Protein AF-A0A6M3LHD5-F1 (afdb_monomer)

pLDDT: mean 94.11, std 5.64, range [74.0, 98.62]

Secondary structure (DSSP, 8-state):
-EEEEEEEEESB-TTSPBPPHHHHHHHHHHHHHHHHHHHS--EEEEEEEEEE-TTS-EEEEEEEEEEEEEEHHHHHHHHHHHHHHHHHHHHHTT-S-EEEEETTEEEEE---

Organism: NCBI:txid1070528

Solvent-accessible surface area (backbone atoms only — not comparable to full-atom values): 6046 Å² total; per-residue (Å²): 105,78,37,41,42,36,38,51,41,62,42,40,32,54,85,70,45,77,48,57,66,71,59,36,48,51,54,51,48,52,50,46,50,50,43,23,72,73,45,78,36,61,52,76,45,84,47,78,45,75,48,69,50,98,87,68,46,82,46,77,44,57,26,38,41,37,32,32,60,35,50,38,70,59,48,64,73,42,42,66,59,54,51,54,50,39,20,50,51,12,52,74,38,54,34,77,51,31,50,35,30,53,72,85,42,82,42,81,31,34,70,121

Structure (mmCIF, N/CA/C/O backbone):
data_AF-A0A6M3LHD5-F1
#
_entry.id   AF-A0A6M3LHD5-F1
#
loop_
_atom_site.group_PDB
_atom_site.id
_atom_site.type_symbol
_atom_site.label_atom_id
_atom_site.label_alt_id
_atom_site.label_comp_id
_atom_site.label_asym_id
_atom_site.label_entity_id
_atom_site.label_seq_id
_atom_site.pdbx_PDB_ins_code
_atom_site.Cartn_x
_atom_site.Cartn_y
_atom_site.Cartn_z
_atom_site.occupancy
_atom_site.B_iso_or_equiv
_atom_site.auth_seq_id
_atom_site.auth_comp_id
_atom_site.auth_asym_id
_atom_site.auth_atom_id
_atom_site.pdbx_PDB_model_num
ATOM 1 N N . MET A 1 1 ? -13.150 -4.869 19.171 1.00 74.00 1 MET A N 1
ATOM 2 C CA . MET A 1 1 ? -12.045 -5.814 18.855 1.00 74.00 1 MET A CA 1
ATOM 3 C C . MET A 1 1 ? -11.093 -5.046 17.963 1.00 74.00 1 MET A C 1
ATOM 5 O O . MET A 1 1 ? -11.587 -4.288 17.139 1.00 74.00 1 MET A O 1
ATOM 9 N N . SER A 1 2 ? -9.780 -5.201 18.123 1.00 92.44 2 SER A N 1
ATOM 10 C CA . SER A 1 2 ? -8.829 -4.531 17.236 1.00 92.44 2 SER A CA 1
ATOM 11 C C . SER A 1 2 ? -8.736 -5.253 15.892 1.00 92.44 2 SER A C 1
ATOM 13 O O . SER A 1 2 ? -8.802 -6.481 15.841 1.00 92.44 2 SER A O 1
ATOM 15 N N . SER A 1 3 ? -8.567 -4.479 14.825 1.00 97.38 3 SER A N 1
ATOM 16 C CA . SER A 1 3 ? -8.294 -4.960 13.473 1.00 97.38 3 SER A CA 1
ATOM 17 C C . SER A 1 3 ? -6.926 -4.474 13.004 1.00 97.38 3 SER A C 1
ATOM 19 O O . SER A 1 3 ? -6.415 -3.448 13.470 1.00 97.38 3 SER A O 1
ATOM 21 N N . LYS A 1 4 ? -6.326 -5.222 12.079 1.00 98.12 4 LYS A N 1
ATOM 22 C CA . LYS A 1 4 ? -5.054 -4.896 11.435 1.00 98.12 4 LYS A CA 1
ATOM 23 C C . LYS A 1 4 ? -5.261 -4.737 9.936 1.00 98.12 4 LYS A C 1
ATOM 25 O O . LYS A 1 4 ? -5.820 -5.620 9.286 1.00 98.12 4 LYS A O 1
ATOM 30 N N . ILE A 1 5 ? -4.759 -3.629 9.401 1.00 98.31 5 ILE A N 1
ATOM 31 C CA . ILE A 1 5 ? -4.727 -3.355 7.965 1.00 98.31 5 ILE A CA 1
ATOM 32 C C . ILE A 1 5 ? -3.271 -3.234 7.543 1.00 98.31 5 ILE A C 1
ATOM 34 O O . ILE A 1 5 ? -2.506 -2.507 8.176 1.00 98.31 5 ILE A O 1
ATOM 38 N N . GLU A 1 6 ? -2.900 -3.930 6.476 1.00 98.44 6 GLU A N 1
ATOM 39 C CA . GLU A 1 6 ? -1.560 -3.916 5.897 1.00 98.44 6 GLU A CA 1
ATOM 40 C C . GLU A 1 6 ? -1.651 -3.593 4.406 1.00 98.44 6 GLU A C 1
ATOM 42 O O . GLU A 1 6 ? -2.512 -4.118 3.701 1.00 98.44 6 GLU A O 1
ATOM 47 N N . MET A 1 7 ? -0.750 -2.748 3.916 1.00 98.44 7 MET A N 1
ATOM 48 C CA . MET A 1 7 ? -0.587 -2.441 2.501 1.00 98.44 7 MET A CA 1
ATOM 49 C C . MET A 1 7 ? 0.845 -2.734 2.077 1.00 98.44 7 MET A C 1
ATOM 51 O O . MET A 1 7 ? 1.799 -2.271 2.706 1.00 98.44 7 MET A O 1
ATOM 55 N N . TYR A 1 8 ? 0.984 -3.479 0.988 1.00 97.44 8 TYR A N 1
ATOM 56 C CA . TYR A 1 8 ? 2.268 -3.814 0.392 1.00 97.44 8 TYR A CA 1
ATOM 57 C C . TYR A 1 8 ? 2.568 -2.800 -0.710 1.00 97.44 8 TYR A C 1
ATOM 59 O O . TYR A 1 8 ? 1.824 -2.698 -1.684 1.00 97.44 8 TYR A O 1
ATOM 67 N N . VAL A 1 9 ? 3.642 -2.033 -0.534 1.00 97.38 9 VAL A N 1
ATOM 68 C CA . VAL A 1 9 ? 4.065 -0.955 -1.435 1.00 97.38 9 VAL A CA 1
ATOM 69 C C . VAL A 1 9 ? 5.325 -1.395 -2.188 1.00 97.38 9 VAL A C 1
ATOM 71 O O . VAL A 1 9 ? 6.410 -1.401 -1.592 1.00 97.38 9 VAL A O 1
ATOM 74 N N . PRO A 1 10 ? 5.206 -1.779 -3.473 1.00 94.25 10 PRO A N 1
ATOM 75 C CA . PRO A 1 10 ? 6.339 -2.227 -4.279 1.00 94.25 10 PRO A CA 1
ATOM 76 C C . PRO A 1 10 ? 7.364 -1.116 -4.510 1.00 94.25 10 PRO A C 1
ATOM 78 O O . PRO A 1 10 ? 7.009 0.061 -4.604 1.00 94.25 10 PRO A O 1
ATOM 81 N N . THR A 1 11 ? 8.635 -1.489 -4.663 1.00 94.56 11 THR A N 1
ATOM 82 C CA . THR A 1 11 ? 9.701 -0.567 -5.101 1.00 94.56 11 THR A CA 1
ATOM 83 C C . THR A 1 11 ? 10.069 -0.733 -6.578 1.00 94.56 11 THR A C 1
ATOM 85 O O . THR A 1 11 ? 11.045 -0.144 -7.045 1.00 94.56 11 THR A O 1
ATOM 88 N N . VAL A 1 12 ? 9.302 -1.533 -7.318 1.00 91.88 12 VAL A N 1
ATOM 89 C CA . VAL A 1 12 ? 9.425 -1.730 -8.767 1.00 91.88 12 VAL A CA 1
ATOM 90 C C . VAL A 1 12 ? 8.108 -1.370 -9.459 1.00 91.88 12 VAL A C 1
ATOM 92 O O . VAL A 1 12 ? 7.063 -1.249 -8.813 1.00 91.88 12 VAL A O 1
ATOM 95 N N . ASP A 1 13 ? 8.147 -1.175 -10.771 1.00 90.88 13 ASP A N 1
ATOM 96 C CA . ASP A 1 13 ? 6.948 -1.043 -11.595 1.00 90.88 13 ASP A CA 1
ATOM 97 C C . ASP A 1 13 ? 6.398 -2.403 -12.063 1.00 90.88 13 ASP A C 1
ATOM 99 O O . ASP A 1 13 ? 6.961 -3.459 -11.772 1.00 90.88 13 ASP A O 1
ATOM 103 N N . GLY A 1 14 ? 5.280 -2.385 -12.794 1.00 86.12 14 GLY A N 1
ATOM 104 C CA . GLY A 1 14 ? 4.648 -3.603 -13.318 1.00 86.12 14 GLY A CA 1
ATOM 105 C C . GLY A 1 14 ? 5.501 -4.423 -14.298 1.00 86.12 14 GLY A C 1
ATOM 106 O O . GLY A 1 14 ? 5.187 -5.586 -14.532 1.00 86.12 14 GLY A O 1
ATOM 107 N N . ASP A 1 15 ? 6.586 -3.861 -14.841 1.00 85.19 15 ASP A N 1
ATOM 108 C CA . ASP A 1 15 ? 7.544 -4.575 -15.695 1.00 85.19 15 ASP A CA 1
ATOM 109 C C . ASP A 1 15 ? 8.718 -5.164 -14.882 1.00 85.19 15 ASP A C 1
ATOM 111 O O . ASP A 1 15 ? 9.641 -5.769 -15.443 1.00 85.19 15 ASP A O 1
ATOM 115 N N . GLY A 1 16 ? 8.700 -4.986 -13.556 1.00 85.62 16 GLY A N 1
ATOM 116 C CA . GLY A 1 16 ? 9.749 -5.409 -12.634 1.00 85.62 16 GLY A CA 1
ATOM 117 C C . GLY A 1 16 ? 10.983 -4.505 -12.651 1.00 85.62 16 GLY A C 1
ATOM 118 O O . GLY A 1 16 ? 12.047 -4.929 -12.199 1.00 85.62 16 GLY A O 1
ATOM 119 N N . GLN A 1 17 ? 10.881 -3.285 -13.189 1.00 89.88 17 GLN A N 1
ATOM 120 C CA . GLN A 1 17 ? 11.978 -2.319 -13.179 1.00 89.88 17 GLN A CA 1
ATOM 121 C C . GLN A 1 17 ? 11.972 -1.520 -11.882 1.00 89.88 17 GLN A C 1
ATOM 123 O O . GLN A 1 17 ? 10.924 -1.063 -11.430 1.00 89.88 17 GLN A O 1
ATOM 128 N N . ALA A 1 18 ? 13.151 -1.315 -11.293 1.00 92.38 18 ALA A N 1
ATOM 129 C CA . ALA A 1 18 ? 13.290 -0.499 -10.094 1.00 92.38 18 ALA A CA 1
ATOM 130 C C . ALA A 1 18 ? 12.754 0.921 -10.328 1.00 92.38 18 ALA A C 1
ATOM 132 O O . ALA A 1 18 ? 13.102 1.581 -11.310 1.00 92.38 18 ALA A O 1
ATOM 133 N N . LEU A 1 19 ? 11.918 1.392 -9.404 1.00 93.25 19 LEU A N 1
ATOM 134 C CA . LEU A 1 19 ? 11.421 2.760 -9.422 1.00 93.25 19 LEU A CA 1
ATOM 135 C C . LEU A 1 19 ? 12.537 3.731 -9.014 1.00 93.25 19 LEU A C 1
ATOM 137 O O . LEU A 1 19 ? 13.375 3.388 -8.173 1.00 93.25 19 LEU A O 1
ATOM 141 N N . PRO A 1 20 ? 12.516 4.977 -9.517 1.00 95.25 20 PRO A N 1
ATOM 142 C CA . PRO A 1 20 ? 13.288 6.050 -8.909 1.00 95.25 20 PRO A CA 1
ATOM 143 C C . PRO A 1 20 ? 12.947 6.183 -7.419 1.00 95.25 20 PRO A C 1
ATOM 145 O O . PRO A 1 20 ? 11.779 6.065 -7.028 1.00 95.25 20 PRO A O 1
ATOM 148 N N . LEU A 1 21 ? 13.958 6.439 -6.582 1.00 92.25 21 LEU A N 1
ATOM 149 C CA . LEU A 1 21 ? 13.793 6.487 -5.125 1.00 92.25 21 LEU A CA 1
ATOM 150 C C . LEU A 1 21 ? 12.747 7.521 -4.703 1.00 92.25 21 LEU A C 1
ATOM 152 O O . LEU A 1 21 ? 11.971 7.262 -3.787 1.00 92.25 21 LEU A O 1
ATOM 156 N N . GLU A 1 22 ? 12.676 8.662 -5.392 1.00 95.56 22 GLU A N 1
ATOM 157 C CA . GLU A 1 22 ? 11.678 9.688 -5.111 1.00 95.56 22 GLU A CA 1
ATOM 158 C C . GLU A 1 22 ? 10.241 9.193 -5.327 1.00 95.56 22 GLU A C 1
ATOM 160 O O . GLU A 1 22 ? 9.355 9.535 -4.546 1.00 95.56 22 GLU A O 1
ATOM 165 N N . ILE A 1 23 ? 10.009 8.341 -6.330 1.00 95.12 23 ILE A N 1
ATOM 166 C CA . ILE A 1 23 ? 8.687 7.774 -6.619 1.00 95.12 23 ILE A CA 1
ATOM 167 C C . ILE A 1 23 ? 8.338 6.695 -5.594 1.00 95.12 23 ILE A C 1
ATOM 169 O O . ILE A 1 23 ? 7.223 6.688 -5.068 1.00 95.12 23 ILE A O 1
ATOM 173 N N . ALA A 1 24 ? 9.289 5.816 -5.270 1.00 93.75 24 ALA A N 1
ATOM 174 C CA . ALA A 1 24 ? 9.092 4.783 -4.256 1.00 93.75 24 ALA A CA 1
ATOM 175 C C . ALA A 1 24 ? 8.779 5.398 -2.878 1.00 93.75 24 ALA A C 1
ATOM 177 O O . ALA A 1 24 ? 7.823 4.991 -2.214 1.00 93.75 24 ALA A O 1
ATOM 178 N N . TYR A 1 25 ? 9.536 6.422 -2.467 1.00 95.38 25 TYR A N 1
ATOM 179 C CA . TYR A 1 25 ? 9.297 7.131 -1.209 1.00 95.38 25 TYR A CA 1
ATOM 180 C C . TYR A 1 25 ? 7.991 7.914 -1.225 1.00 95.38 25 TYR A C 1
ATOM 182 O O . TYR A 1 25 ? 7.259 7.853 -0.243 1.00 95.38 25 TYR A O 1
ATOM 190 N N . HIS A 1 26 ? 7.642 8.562 -2.340 1.00 97.06 26 HIS A N 1
ATOM 191 C CA . HIS A 1 26 ? 6.360 9.250 -2.468 1.00 97.06 26 HIS A CA 1
ATOM 192 C C . HIS A 1 26 ? 5.177 8.316 -2.186 1.00 97.06 26 HIS A C 1
ATOM 194 O O . HIS A 1 26 ? 4.301 8.658 -1.393 1.00 97.06 26 HIS A O 1
ATOM 200 N N . TRP A 1 27 ? 5.156 7.125 -2.790 1.00 97.75 27 TRP A N 1
ATOM 201 C CA . TRP A 1 27 ? 4.068 6.168 -2.581 1.00 97.75 27 TRP A CA 1
ATOM 202 C C . TRP A 1 27 ? 4.054 5.574 -1.174 1.00 97.75 27 TRP A C 1
ATOM 204 O O . TRP A 1 27 ? 2.988 5.507 -0.561 1.00 97.75 27 TRP A O 1
ATOM 214 N N . ARG A 1 28 ? 5.220 5.201 -0.631 1.00 97.69 28 ARG A N 1
ATOM 215 C CA . ARG A 1 28 ? 5.338 4.738 0.761 1.00 97.69 28 ARG A CA 1
ATOM 216 C C . ARG A 1 28 ? 4.799 5.786 1.735 1.00 97.69 28 ARG A C 1
ATOM 218 O O . ARG A 1 28 ? 3.993 5.455 2.601 1.00 97.69 28 ARG A O 1
ATOM 225 N N . ASP A 1 29 ? 5.220 7.038 1.579 1.00 98.12 29 ASP A N 1
ATOM 226 C CA . ASP A 1 29 ? 4.858 8.129 2.485 1.00 98.12 29 ASP A CA 1
ATOM 227 C C . ASP A 1 29 ? 3.388 8.520 2.323 1.00 98.12 29 ASP A C 1
ATOM 229 O O . ASP A 1 29 ? 2.718 8.786 3.317 1.00 98.12 29 ASP A O 1
ATOM 233 N N . ASN A 1 30 ? 2.843 8.460 1.104 1.00 98.25 30 ASN A N 1
ATOM 234 C CA . ASN A 1 30 ? 1.416 8.665 0.866 1.00 98.25 30 ASN A CA 1
ATOM 235 C C . ASN A 1 30 ? 0.554 7.607 1.576 1.00 98.25 30 ASN A C 1
ATOM 237 O O . ASN A 1 30 ? -0.462 7.942 2.194 1.00 98.25 30 ASN A O 1
ATOM 241 N N . VAL A 1 31 ? 0.980 6.340 1.535 1.00 98.50 31 VAL A N 1
ATOM 242 C CA . VAL A 1 31 ? 0.310 5.250 2.253 1.00 98.50 31 VAL A CA 1
ATOM 243 C C . VAL A 1 31 ? 0.431 5.443 3.761 1.00 98.50 31 VAL A C 1
ATOM 245 O O . VAL A 1 31 ? -0.584 5.433 4.456 1.00 98.50 31 VAL A O 1
ATOM 248 N N . ALA A 1 32 ? 1.639 5.687 4.270 1.00 98.62 32 ALA A N 1
ATOM 249 C CA . ALA A 1 32 ? 1.877 5.906 5.695 1.00 98.62 32 ALA A CA 1
ATOM 250 C C . ALA A 1 32 ? 1.073 7.096 6.242 1.00 98.62 32 ALA A C 1
ATOM 252 O O . ALA A 1 32 ? 0.441 6.989 7.297 1.00 98.62 32 ALA A O 1
ATOM 253 N N . GLN A 1 33 ? 1.035 8.207 5.504 1.00 98.56 33 GLN A N 1
ATOM 254 C CA . GLN A 1 33 ? 0.242 9.378 5.858 1.00 98.56 33 GLN A CA 1
ATOM 255 C C . GLN A 1 33 ? -1.250 9.038 5.888 1.00 98.56 33 GLN A C 1
ATOM 257 O O . GLN A 1 33 ? -1.912 9.326 6.881 1.00 98.56 33 GLN A O 1
ATOM 262 N N . THR A 1 34 ? -1.773 8.369 4.857 1.00 98.38 34 THR A N 1
ATOM 263 C CA . THR A 1 34 ? -3.201 8.028 4.797 1.00 98.38 34 THR A CA 1
ATOM 264 C C . THR A 1 34 ? -3.605 7.086 5.929 1.00 98.38 34 THR A C 1
ATOM 266 O O . THR A 1 34 ? -4.615 7.322 6.588 1.00 98.38 34 THR A O 1
ATOM 269 N N . LEU A 1 35 ? -2.824 6.037 6.203 1.00 98.44 35 LEU A N 1
ATOM 270 C CA . LEU A 1 35 ? -3.119 5.130 7.314 1.00 98.44 35 LEU A CA 1
ATOM 271 C C . LEU A 1 35 ? -3.016 5.847 8.670 1.00 98.44 35 LEU A C 1
ATOM 273 O O . LEU A 1 35 ? -3.841 5.616 9.549 1.00 98.44 35 LEU A O 1
ATOM 277 N N . THR A 1 36 ? -2.060 6.766 8.829 1.00 98.44 36 THR A N 1
ATOM 278 C CA . THR A 1 36 ? -1.941 7.584 10.046 1.00 98.44 36 THR A CA 1
ATOM 279 C C . THR A 1 36 ? -3.136 8.522 10.226 1.00 98.44 36 THR A C 1
ATOM 281 O O . THR A 1 36 ? -3.659 8.623 11.332 1.00 98.44 36 THR A O 1
ATOM 284 N N . GLU A 1 37 ? -3.624 9.152 9.156 1.00 98.25 37 GLU A N 1
ATOM 285 C CA . GLU A 1 37 ? -4.836 9.983 9.181 1.00 98.25 37 GLU A CA 1
ATOM 286 C C . GLU A 1 37 ? -6.094 9.172 9.526 1.00 98.25 37 GLU A C 1
ATOM 288 O O . GLU A 1 37 ? -6.963 9.659 10.246 1.00 98.25 37 GLU A O 1
ATOM 293 N N . LEU A 1 38 ? -6.205 7.941 9.018 1.00 97.62 38 LEU A N 1
ATOM 294 C CA . LEU A 1 38 ? -7.376 7.088 9.237 1.00 97.62 38 LEU A CA 1
ATOM 295 C C . LEU A 1 38 ? -7.387 6.416 10.612 1.00 97.62 38 LEU A C 1
ATOM 297 O O . LEU A 1 38 ? -8.465 6.199 11.169 1.00 97.62 38 LEU A O 1
ATOM 301 N N . PHE A 1 39 ? -6.211 6.052 11.128 1.00 97.75 39 PHE A N 1
ATOM 302 C CA . PHE A 1 39 ? -6.074 5.112 12.246 1.00 97.75 39 PHE A CA 1
ATOM 303 C C . PHE A 1 39 ? -5.236 5.643 13.415 1.00 97.75 39 PHE A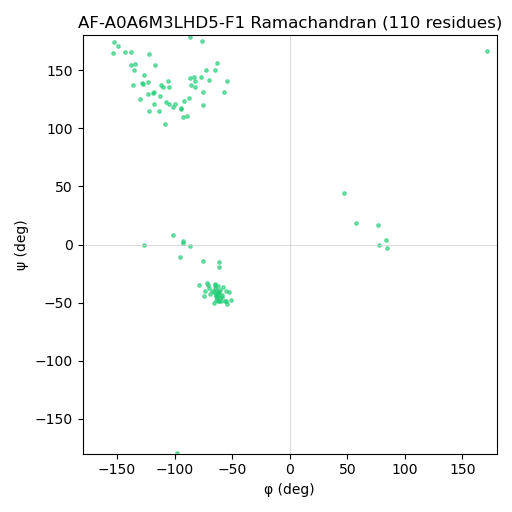 C 1
ATOM 305 O O . PHE A 1 39 ? -5.084 4.953 14.418 1.00 97.75 39 PHE A O 1
ATOM 312 N N . GLY A 1 40 ? -4.706 6.865 13.314 1.00 97.00 40 GLY A N 1
ATOM 313 C CA . GLY A 1 40 ? -3.922 7.522 14.365 1.00 97.00 40 GLY A CA 1
ATOM 314 C C . GLY A 1 40 ? -2.436 7.148 14.387 1.00 97.00 40 GLY A C 1
ATOM 315 O O . GLY A 1 40 ? -1.679 7.703 15.180 1.00 97.00 40 GLY A O 1
ATOM 316 N N . GLY A 1 41 ? -1.996 6.240 13.516 1.00 97.38 41 GLY A N 1
ATOM 317 C CA . GLY A 1 41 ? -0.593 5.863 13.360 1.00 97.38 41 GLY A CA 1
ATOM 318 C C . GLY A 1 41 ? -0.416 4.654 12.451 1.00 97.38 41 GLY A C 1
ATOM 319 O O . GLY A 1 41 ? -1.374 3.943 12.148 1.00 97.38 41 GLY A O 1
ATOM 320 N N . CYS A 1 42 ? 0.818 4.408 12.022 1.00 98.44 42 CYS A N 1
ATOM 321 C CA . CYS A 1 42 ? 1.201 3.227 11.253 1.00 98.44 42 CYS A CA 1
ATOM 322 C C . CYS A 1 42 ? 2.654 2.832 11.548 1.00 98.44 42 CYS A C 1
ATOM 324 O O . CYS A 1 42 ? 3.401 3.555 12.208 1.00 98.44 42 CYS A O 1
ATOM 326 N N . THR A 1 43 ? 3.064 1.667 11.067 1.00 98.56 43 THR A N 1
ATOM 327 C CA . THR A 1 43 ? 4.456 1.216 11.046 1.00 98.56 43 THR A CA 1
ATOM 328 C C . THR A 1 43 ? 4.798 0.761 9.638 1.00 98.56 43 THR A C 1
ATOM 330 O O . THR A 1 43 ? 3.989 0.109 8.985 1.00 98.56 43 THR A O 1
ATOM 333 N N . CYS A 1 44 ? 5.999 1.099 9.178 1.00 98.31 44 CYS A N 1
ATOM 334 C CA . CYS A 1 44 ? 6.536 0.654 7.901 1.00 98.31 44 CYS A CA 1
ATOM 335 C C . CYS A 1 44 ? 7.712 -0.288 8.158 1.00 98.31 44 CYS A C 1
ATOM 337 O O . CYS A 1 44 ? 8.643 0.074 8.878 1.00 98.31 44 CYS A O 1
ATOM 339 N N . VAL A 1 45 ? 7.680 -1.475 7.558 1.00 97.75 45 VAL A N 1
ATOM 340 C CA . VAL A 1 45 ? 8.790 -2.434 7.582 1.00 97.75 45 VAL A CA 1
ATOM 341 C C . VAL A 1 45 ? 9.204 -2.781 6.159 1.00 97.75 45 VAL A C 1
ATOM 343 O O . VAL A 1 45 ? 8.358 -2.943 5.282 1.00 97.75 45 VAL A O 1
ATOM 346 N N . GLN A 1 46 ? 10.507 -2.889 5.923 1.00 96.25 46 GLN A N 1
ATOM 347 C CA . GLN A 1 46 ? 11.028 -3.372 4.649 1.00 96.25 46 GLN A CA 1
ATOM 348 C C . GLN A 1 46 ? 11.002 -4.905 4.638 1.00 96.25 46 GLN A C 1
ATOM 350 O O . GLN A 1 46 ? 11.379 -5.547 5.619 1.00 96.25 46 GLN A O 1
ATOM 355 N N . ALA A 1 47 ? 10.554 -5.481 3.529 1.00 95.25 47 ALA A N 1
ATOM 356 C CA . ALA A 1 47 ? 10.483 -6.914 3.288 1.00 95.25 47 ALA A CA 1
ATOM 357 C C . ALA A 1 47 ? 10.938 -7.232 1.858 1.00 95.25 47 ALA A C 1
ATOM 359 O O . ALA A 1 47 ? 11.013 -6.342 1.012 1.00 95.25 47 ALA A O 1
ATOM 360 N N . SER A 1 48 ? 11.203 -8.509 1.582 1.00 93.31 48 SER A N 1
ATOM 361 C CA . SER A 1 48 ? 11.493 -8.993 0.230 1.00 93.31 48 SER A CA 1
ATOM 362 C C . SER A 1 48 ? 10.312 -9.801 -0.303 1.00 93.31 48 SER A C 1
ATOM 364 O O . SER A 1 48 ? 9.899 -10.789 0.309 1.00 93.31 48 SER A O 1
ATOM 366 N N . GLY A 1 49 ? 9.776 -9.378 -1.443 1.00 88.19 49 GLY A N 1
ATOM 367 C CA . GLY A 1 49 ? 8.768 -10.094 -2.210 1.00 88.19 49 GLY A CA 1
ATOM 368 C C . GLY A 1 49 ? 9.414 -11.088 -3.171 1.00 88.19 49 GLY A C 1
ATOM 369 O O . GLY A 1 49 ? 10.463 -10.813 -3.750 1.00 88.19 49 GLY A O 1
ATOM 370 N N . TYR A 1 50 ? 8.776 -12.246 -3.346 1.00 88.69 50 TYR A N 1
ATOM 371 C CA . TYR A 1 50 ? 9.159 -13.245 -4.342 1.00 88.69 50 TYR A CA 1
ATOM 372 C C . TYR A 1 50 ? 7.926 -13.659 -5.134 1.00 88.69 50 TYR A C 1
ATOM 374 O O . TYR A 1 50 ? 6.944 -14.124 -4.555 1.00 88.69 50 TYR A O 1
ATOM 382 N N . TYR A 1 51 ? 7.985 -13.542 -6.455 1.00 82.44 51 TYR A N 1
ATOM 383 C CA . TYR A 1 51 ? 6.897 -13.966 -7.333 1.00 82.44 51 TYR A CA 1
ATOM 384 C C . TYR A 1 51 ? 7.432 -14.574 -8.626 1.00 82.44 51 TYR A C 1
ATOM 386 O O . TYR A 1 51 ? 8.616 -14.472 -8.948 1.00 82.44 51 TYR A O 1
ATOM 394 N N . ARG A 1 52 ? 6.558 -15.255 -9.370 1.00 83.81 52 ARG A N 1
ATOM 395 C CA . ARG A 1 52 ? 6.887 -15.785 -10.693 1.00 83.81 52 ARG A CA 1
ATOM 396 C C . ARG A 1 52 ? 6.329 -14.845 -11.751 1.00 83.81 52 A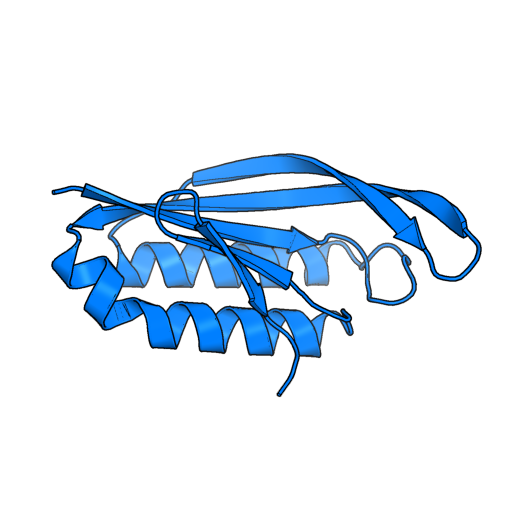RG A C 1
ATOM 398 O O . ARG A 1 52 ? 5.122 -14.633 -11.786 1.00 83.81 52 ARG A O 1
ATOM 405 N N . ASN A 1 53 ? 7.187 -14.303 -12.608 1.00 76.19 53 ASN A N 1
ATOM 406 C CA . ASN A 1 53 ? 6.729 -13.457 -13.709 1.00 76.19 53 ASN A CA 1
ATOM 407 C C . ASN A 1 53 ? 6.127 -14.288 -14.857 1.00 76.19 53 ASN A C 1
ATOM 409 O O . ASN A 1 53 ? 6.200 -15.520 -14.873 1.00 76.19 53 ASN A O 1
ATOM 413 N N . THR A 1 54 ? 5.584 -13.611 -15.868 1.00 76.88 54 THR A N 1
ATOM 414 C CA . THR A 1 54 ? 4.960 -14.238 -17.049 1.00 76.88 54 THR A CA 1
ATOM 415 C C . THR A 1 54 ? 5.914 -15.106 -17.877 1.00 76.88 54 THR A C 1
ATOM 417 O O . THR A 1 54 ? 5.470 -15.985 -18.611 1.00 76.88 54 THR A O 1
ATOM 420 N N . LYS A 1 55 ? 7.233 -14.916 -17.735 1.00 81.44 55 LYS A N 1
ATOM 421 C CA . LYS A 1 55 ? 8.277 -15.740 -18.372 1.00 81.44 55 LYS A CA 1
ATOM 422 C C . LYS A 1 55 ? 8.647 -16.980 -17.550 1.00 81.44 55 LYS A C 1
ATOM 424 O O . LYS A 1 55 ? 9.506 -17.750 -17.966 1.00 81.44 55 LYS A O 1
ATOM 429 N N . GLY A 1 56 ? 8.030 -17.171 -16.385 1.00 85.38 56 GLY A N 1
ATOM 430 C CA . GLY A 1 56 ? 8.286 -18.297 -15.496 1.00 85.38 56 GLY A CA 1
ATOM 431 C C . GLY A 1 56 ? 9.487 -18.117 -14.564 1.00 85.38 56 GLY A C 1
ATOM 432 O O . GLY A 1 56 ? 9.789 -19.042 -13.811 1.00 85.38 56 GLY A O 1
ATOM 433 N N . ASN A 1 57 ? 10.149 -16.957 -14.554 1.00 82.88 57 ASN A N 1
ATOM 434 C CA . ASN A 1 57 ? 11.303 -16.696 -13.690 1.00 82.88 57 ASN A CA 1
ATOM 435 C C . ASN A 1 57 ? 10.856 -16.265 -12.291 1.00 82.88 57 ASN A C 1
ATOM 437 O O . ASN A 1 57 ? 9.866 -15.545 -12.158 1.00 82.88 57 ASN A O 1
ATOM 441 N N . VAL A 1 58 ? 11.604 -16.675 -11.262 1.00 85.00 58 VAL A N 1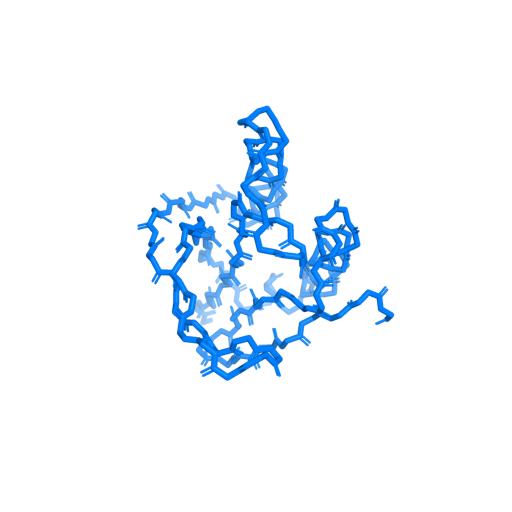
ATOM 442 C CA . VAL A 1 58 ? 11.443 -16.127 -9.908 1.00 85.00 58 VAL A CA 1
ATOM 443 C C . VAL A 1 58 ? 12.070 -14.740 -9.888 1.00 85.00 58 VAL A C 1
ATOM 445 O O . VAL A 1 58 ? 13.259 -14.591 -10.168 1.00 85.00 58 VAL A O 1
ATOM 448 N N . VAL A 1 59 ? 11.256 -13.740 -9.585 1.00 82.38 59 VAL A N 1
ATOM 449 C CA . VAL A 1 59 ? 11.667 -12.353 -9.395 1.00 82.38 59 VAL A CA 1
ATOM 450 C C . VAL A 1 59 ? 11.656 -12.068 -7.902 1.00 82.38 59 VAL A C 1
ATOM 452 O O . VAL A 1 59 ? 10.734 -12.479 -7.197 1.00 82.38 59 VAL A O 1
ATOM 455 N N . MET A 1 60 ? 12.706 -11.395 -7.441 1.00 87.44 60 MET A N 1
ATOM 456 C CA . MET A 1 60 ? 12.823 -10.869 -6.089 1.00 87.44 60 MET A CA 1
ATOM 457 C C . MET A 1 60 ? 12.734 -9.347 -6.161 1.00 87.44 60 MET A C 1
ATOM 459 O O . MET A 1 60 ? 13.379 -8.739 -7.016 1.00 87.44 60 MET A O 1
ATOM 463 N N . GLU A 1 61 ? 11.965 -8.747 -5.264 1.00 86.94 61 GLU A N 1
ATOM 464 C CA . GLU A 1 61 ? 11.803 -7.298 -5.159 1.00 86.94 61 GLU A CA 1
ATOM 465 C C . GLU A 1 61 ? 11.808 -6.849 -3.698 1.00 86.94 61 GLU A C 1
ATOM 467 O O . GLU A 1 61 ? 11.447 -7.617 -2.804 1.00 86.94 61 GLU A O 1
ATOM 472 N N . ASP A 1 62 ? 12.185 -5.597 -3.458 1.00 91.62 62 ASP A N 1
ATOM 473 C CA . ASP A 1 62 ? 11.959 -4.964 -2.165 1.00 91.62 62 ASP A CA 1
ATOM 474 C C . ASP A 1 62 ? 10.519 -4.435 -2.097 1.00 91.62 62 ASP A C 1
ATOM 476 O O . ASP A 1 62 ? 9.961 -3.902 -3.060 1.00 91.62 62 ASP A O 1
ATOM 480 N N . VAL A 1 63 ? 9.896 -4.591 -0.933 1.00 95.19 63 VAL A N 1
ATOM 481 C CA . VAL A 1 63 ? 8.527 -4.146 -0.668 1.00 95.19 63 VAL A CA 1
ATOM 482 C C . VAL A 1 63 ? 8.489 -3.470 0.692 1.00 95.19 63 VAL A C 1
ATOM 484 O O . VAL A 1 63 ? 9.064 -3.957 1.665 1.00 95.19 63 VAL A O 1
ATOM 487 N N . ASN A 1 64 ? 7.781 -2.349 0.784 1.00 97.62 64 ASN A N 1
ATOM 488 C CA . ASN A 1 64 ? 7.477 -1.725 2.065 1.00 97.62 64 ASN A CA 1
ATOM 489 C C . ASN A 1 64 ? 6.104 -2.212 2.529 1.00 97.62 64 ASN A C 1
ATOM 491 O O . ASN A 1 64 ? 5.101 -1.951 1.868 1.00 97.62 64 ASN A O 1
ATOM 495 N N . VAL A 1 65 ? 6.047 -2.908 3.662 1.00 98.19 65 VAL A N 1
ATOM 496 C CA . VAL A 1 65 ? 4.784 -3.295 4.297 1.00 98.19 65 VAL A CA 1
ATOM 497 C C . VAL A 1 65 ? 4.422 -2.218 5.305 1.00 98.19 65 VAL A C 1
ATOM 499 O O . VAL A 1 65 ? 5.087 -2.062 6.332 1.00 98.19 65 VAL A O 1
ATOM 502 N N . VAL A 1 66 ? 3.375 -1.457 5.000 1.00 98.62 66 VAL A N 1
ATOM 503 C CA . VAL A 1 66 ? 2.865 -0.395 5.867 1.00 98.62 66 VAL A CA 1
ATOM 504 C C . VAL A 1 66 ? 1.593 -0.893 6.531 1.00 98.62 66 VAL A C 1
ATOM 506 O O . VAL A 1 66 ? 0.644 -1.259 5.843 1.00 98.62 66 VAL A O 1
ATOM 509 N N . TYR A 1 67 ? 1.563 -0.928 7.860 1.00 98.56 67 TYR A N 1
ATOM 510 C CA . TYR A 1 67 ? 0.416 -1.445 8.596 1.00 98.56 67 TYR A CA 1
ATOM 511 C C . TYR A 1 67 ? -0.011 -0.554 9.755 1.00 98.56 67 TYR A C 1
ATOM 513 O O . TYR A 1 67 ? 0.794 0.163 10.350 1.00 98.56 67 TYR A O 1
ATOM 521 N N . SER A 1 68 ? -1.285 -0.671 10.115 1.00 98.56 68 SER A N 1
ATOM 522 C CA . SER A 1 68 ? -1.899 0.003 11.256 1.00 98.56 68 SER A CA 1
ATOM 523 C C . SER A 1 68 ? -2.781 -0.960 12.034 1.00 98.56 68 SER A C 1
ATOM 525 O O . SER A 1 68 ? -3.373 -1.879 11.467 1.00 98.56 68 SER A O 1
ATOM 527 N N . TYR A 1 69 ? -2.885 -0.709 13.336 1.00 98.00 69 TYR A N 1
ATOM 528 C CA . TYR A 1 69 ? -3.909 -1.298 14.189 1.00 98.00 69 TYR A CA 1
ATOM 529 C C . TYR A 1 69 ? -4.951 -0.234 14.509 1.00 98.00 69 TYR A C 1
ATOM 531 O O . TYR A 1 69 ? -4.604 0.923 14.738 1.00 98.00 69 TYR A O 1
ATOM 539 N N . THR A 1 70 ? -6.220 -0.618 14.527 1.00 97.50 70 THR A N 1
ATOM 540 C CA . THR A 1 70 ? -7.326 0.282 14.868 1.00 97.50 70 THR A CA 1
ATOM 541 C C . THR A 1 70 ? -8.498 -0.507 15.449 1.00 97.50 70 THR A C 1
ATOM 543 O O . THR A 1 70 ? -8.462 -1.738 15.485 1.00 97.50 70 THR A O 1
ATOM 546 N N . GLU A 1 71 ? -9.536 0.183 15.911 1.00 97.12 71 GLU A N 1
ATOM 547 C CA . GLU A 1 71 ? -10.792 -0.467 16.289 1.00 97.12 71 GLU A CA 1
ATOM 548 C C . GLU A 1 71 ? -11.519 -0.980 15.043 1.00 97.12 71 GLU A C 1
ATOM 550 O O . GLU A 1 71 ? -11.537 -0.319 14.000 1.00 97.12 71 GLU A O 1
ATOM 555 N N . LYS A 1 72 ? -12.143 -2.154 15.152 1.00 96.31 72 LYS A N 1
ATOM 556 C CA . LYS A 1 72 ? -12.815 -2.819 14.031 1.00 96.31 72 LYS A CA 1
ATOM 557 C C . LYS A 1 72 ? -13.819 -1.917 13.309 1.00 96.31 72 LYS A C 1
ATOM 559 O O . LYS A 1 72 ? -13.873 -1.912 12.083 1.00 96.31 72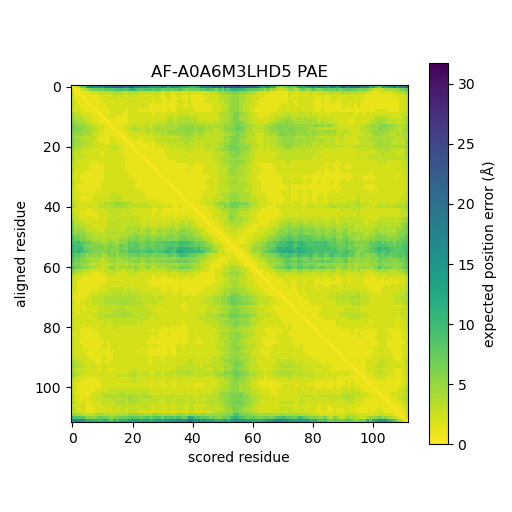 LYS A O 1
ATOM 564 N N . GLU A 1 73 ? -14.584 -1.125 14.047 1.00 96.62 73 GLU A N 1
ATOM 565 C CA . GLU A 1 73 ? -15.579 -0.217 13.484 1.00 96.62 73 GLU A CA 1
ATOM 566 C C . GLU A 1 73 ? -14.921 0.839 12.581 1.00 96.62 73 GLU A C 1
ATOM 568 O O . GLU A 1 73 ? -15.410 1.119 11.487 1.00 96.62 73 GLU A O 1
ATOM 573 N N . GLN A 1 74 ? -13.773 1.382 12.996 1.00 97.25 74 GLN A N 1
ATOM 574 C CA . GLN A 1 74 ? -13.012 2.358 12.214 1.00 97.25 74 GLN A CA 1
ATOM 575 C C . GLN A 1 74 ? -12.362 1.718 10.981 1.00 97.25 74 GLN 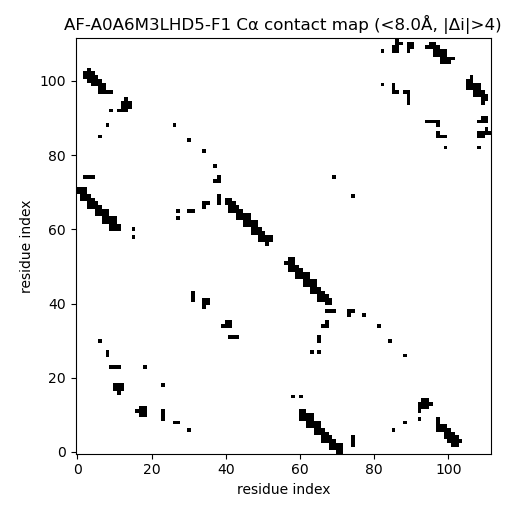A C 1
ATOM 577 O O . GLN A 1 74 ? -12.327 2.338 9.912 1.00 97.25 74 GLN A O 1
ATOM 582 N N . ALA A 1 75 ? -11.876 0.481 11.114 1.00 96.25 75 ALA A N 1
ATOM 583 C CA . ALA A 1 75 ? -11.356 -0.306 10.001 1.00 96.25 75 ALA A CA 1
ATOM 584 C C . ALA A 1 75 ? -12.442 -0.559 8.945 1.00 96.25 75 ALA A C 1
ATOM 586 O O . ALA A 1 75 ? -12.223 -0.276 7.769 1.00 96.25 75 ALA A O 1
ATOM 587 N N . ASP A 1 76 ? -13.628 -1.011 9.364 1.00 95.56 76 ASP A N 1
ATOM 588 C CA . ASP A 1 76 ? -14.761 -1.293 8.476 1.00 95.56 76 ASP A CA 1
ATOM 589 C C . ASP A 1 76 ? -15.261 -0.014 7.774 1.00 95.56 76 ASP A C 1
ATOM 591 O O . ASP A 1 76 ? -15.498 -0.022 6.564 1.00 95.56 76 ASP A O 1
ATOM 595 N N . LEU A 1 77 ? -15.343 1.116 8.489 1.00 96.69 77 LEU A N 1
ATOM 596 C CA . LEU A 1 77 ? -15.712 2.417 7.909 1.00 96.69 77 LEU A CA 1
ATOM 597 C C . LEU A 1 77 ? -14.686 2.932 6.887 1.00 96.69 77 LEU A C 1
ATOM 599 O O . LEU A 1 77 ? -15.053 3.583 5.905 1.00 96.69 77 LEU A O 1
ATOM 603 N N . SER A 1 78 ? -13.402 2.657 7.117 1.00 97.25 78 SER A N 1
ATOM 604 C CA . SER A 1 78 ? -12.301 3.178 6.299 1.00 97.25 78 SER A CA 1
ATOM 605 C C . SER A 1 78 ? -11.849 2.223 5.193 1.00 97.25 78 SER A C 1
ATOM 607 O O . SER A 1 78 ? -11.099 2.648 4.312 1.00 97.25 78 SER A O 1
ATOM 609 N N . HIS A 1 79 ? -12.305 0.963 5.196 1.00 95.88 79 HIS A N 1
ATOM 610 C CA . HIS A 1 79 ? -11.868 -0.091 4.268 1.00 95.88 79 HIS A CA 1
ATOM 611 C C . HIS A 1 79 ? -11.951 0.355 2.810 1.00 95.88 79 HIS A C 1
ATOM 613 O O . HIS A 1 79 ? -10.958 0.305 2.089 1.00 95.88 79 HIS A O 1
ATOM 619 N N . ARG A 1 80 ? -13.082 0.942 2.401 1.00 96.38 80 ARG A N 1
ATOM 620 C CA . ARG A 1 80 ? -13.249 1.464 1.037 1.00 96.38 80 ARG A CA 1
ATOM 621 C C . ARG A 1 80 ? -12.163 2.476 0.659 1.00 96.38 80 ARG A C 1
ATOM 623 O O . ARG A 1 80 ? -11.674 2.453 -0.463 1.00 96.3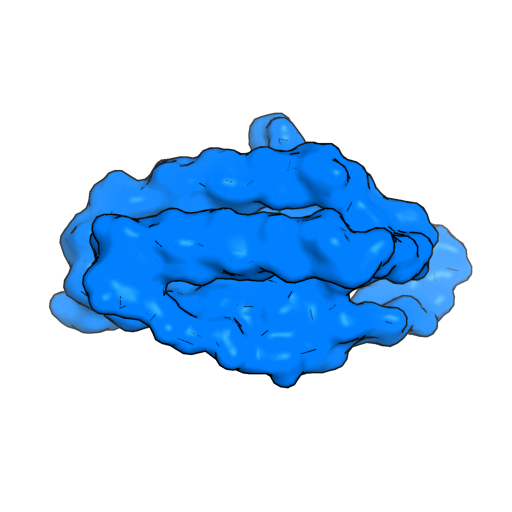8 80 ARG A O 1
ATOM 630 N N . ARG A 1 81 ? -11.766 3.361 1.579 1.00 97.62 81 ARG A N 1
ATOM 631 C CA . ARG A 1 81 ? -10.734 4.378 1.321 1.00 97.62 81 ARG A CA 1
ATOM 632 C C . ARG A 1 81 ? -9.336 3.764 1.220 1.00 97.62 81 ARG A C 1
ATOM 634 O O . ARG A 1 81 ? -8.541 4.241 0.414 1.00 97.62 81 ARG A O 1
ATOM 641 N N . VAL A 1 82 ? -9.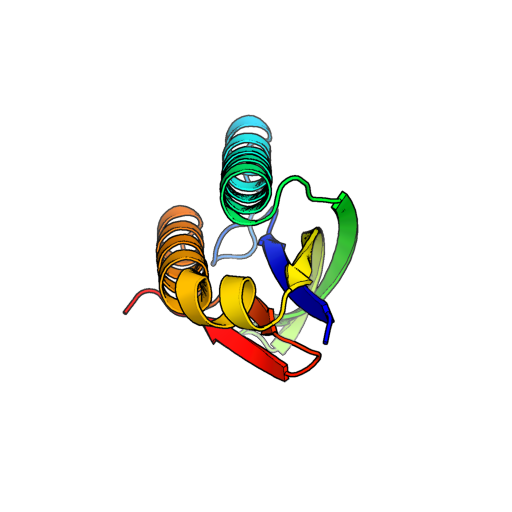060 2.700 1.975 1.00 97.88 82 VAL A N 1
ATOM 642 C CA . VAL A 1 82 ? -7.829 1.901 1.839 1.00 97.88 82 VAL A CA 1
ATOM 643 C C . VAL A 1 82 ? -7.782 1.217 0.471 1.00 97.88 82 VAL A C 1
ATOM 645 O O . VAL A 1 82 ? -6.762 1.293 -0.210 1.00 97.88 82 VAL A O 1
ATOM 648 N N . ILE A 1 83 ? -8.892 0.625 0.022 1.00 98.00 83 ILE A N 1
ATOM 649 C CA . ILE A 1 83 ? -8.976 0.005 -1.306 1.00 98.00 83 ILE A CA 1
ATOM 650 C C . ILE A 1 83 ? -8.782 1.042 -2.419 1.00 98.00 83 ILE A C 1
ATOM 652 O O . ILE A 1 83 ? -7.981 0.812 -3.318 1.00 98.00 83 ILE A O 1
ATOM 656 N N . GLU A 1 84 ? -9.419 2.214 -2.352 1.00 97.88 84 GLU A N 1
ATOM 657 C CA . GLU A 1 84 ? -9.207 3.286 -3.342 1.00 97.88 84 GLU A CA 1
ATOM 658 C C . GLU A 1 84 ? -7.750 3.774 -3.387 1.00 97.88 84 GLU A C 1
ATOM 660 O O . GLU A 1 84 ? -7.195 4.024 -4.460 1.00 97.88 84 GLU A O 1
ATOM 665 N N . LEU A 1 85 ? -7.092 3.877 -2.230 1.00 98.06 85 LEU A N 1
ATOM 666 C CA . LEU A 1 85 ? -5.663 4.174 -2.169 1.00 98.06 85 LEU A CA 1
ATOM 667 C C . LEU A 1 85 ? -4.833 3.069 -2.839 1.00 98.06 85 LEU A C 1
ATOM 669 O O . LEU A 1 85 ? -3.936 3.378 -3.623 1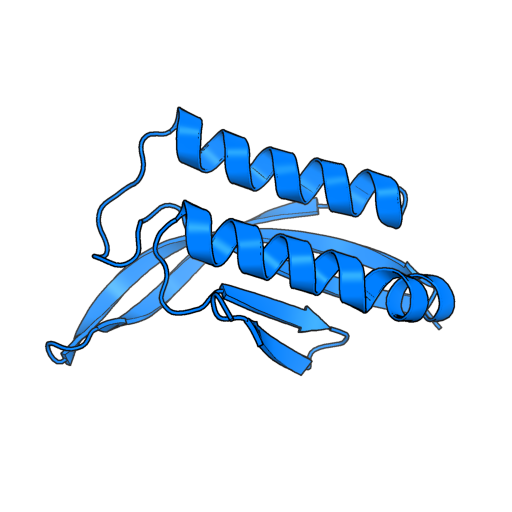.00 98.06 85 LEU A O 1
ATOM 673 N N . ALA A 1 86 ? -5.154 1.799 -2.586 1.00 98.12 86 ALA A N 1
ATOM 674 C CA . ALA A 1 86 ? -4.494 0.665 -3.224 1.00 98.12 86 ALA A CA 1
ATOM 675 C C . ALA A 1 86 ? -4.691 0.675 -4.750 1.00 98.12 86 ALA A C 1
ATOM 677 O O . ALA A 1 86 ? -3.723 0.495 -5.483 1.00 98.12 86 ALA A O 1
ATOM 678 N N . LYS A 1 87 ? -5.888 0.998 -5.257 1.00 98.19 87 LYS A N 1
ATOM 679 C CA . LYS A 1 87 ? -6.134 1.166 -6.703 1.00 98.19 87 LYS A CA 1
ATOM 680 C C . LYS A 1 87 ? -5.251 2.253 -7.312 1.00 98.19 87 LYS A C 1
ATOM 682 O O . LYS A 1 87 ? -4.640 2.050 -8.361 1.00 98.19 87 LYS A O 1
ATOM 687 N N . ARG A 1 88 ? -5.135 3.403 -6.638 1.00 97.88 88 ARG A N 1
ATOM 688 C CA . ARG A 1 88 ? -4.275 4.513 -7.081 1.00 97.88 88 ARG A CA 1
ATOM 689 C C . ARG A 1 88 ? -2.800 4.128 -7.085 1.00 97.88 88 ARG A C 1
ATOM 691 O O . ARG A 1 88 ? -2.116 4.443 -8.053 1.00 97.88 88 ARG A O 1
ATOM 698 N N . LEU A 1 89 ? -2.336 3.433 -6.046 1.00 97.50 89 LEU A N 1
ATOM 699 C CA . LEU A 1 89 ? -0.982 2.883 -5.968 1.00 97.50 89 LEU A CA 1
ATOM 700 C C . LEU A 1 89 ? -0.724 1.903 -7.121 1.00 97.50 89 LEU A C 1
ATOM 702 O O . LEU A 1 89 ? 0.266 2.039 -7.838 1.00 97.50 89 LEU A O 1
ATOM 706 N N . CYS A 1 90 ? -1.656 0.974 -7.349 1.00 96.31 90 CYS A N 1
ATOM 707 C CA . CYS A 1 90 ? -1.619 0.006 -8.444 1.00 96.31 90 CYS A CA 1
ATOM 708 C C . CYS A 1 90 ? -1.455 0.697 -9.803 1.00 96.31 90 CYS A C 1
ATOM 710 O O . CYS A 1 90 ? -0.563 0.376 -10.592 1.00 96.31 90 CYS A O 1
ATOM 712 N N . ALA A 1 91 ? -2.303 1.695 -10.064 1.00 96.50 91 ALA A N 1
ATOM 713 C CA . ALA A 1 91 ? -2.281 2.470 -11.295 1.00 96.50 91 ALA A CA 1
ATOM 714 C C . ALA A 1 91 ? -0.982 3.273 -11.441 1.00 96.50 91 ALA A C 1
ATOM 716 O O . ALA A 1 91 ? -0.339 3.212 -12.489 1.00 96.50 91 ALA A O 1
ATOM 717 N N . GLY A 1 92 ? -0.573 3.974 -10.383 1.00 95.50 92 GLY A N 1
ATOM 718 C CA . GLY A 1 92 ? 0.604 4.837 -10.370 1.00 95.50 92 GLY A CA 1
ATOM 719 C C . GLY A 1 92 ? 1.923 4.097 -10.566 1.00 95.50 92 GLY A C 1
ATOM 720 O O . GLY A 1 92 ? 2.819 4.623 -11.220 1.00 95.50 92 GLY A O 1
ATOM 721 N N . LEU A 1 93 ? 2.027 2.867 -10.059 1.00 93.75 93 LEU A N 1
ATOM 722 C CA . LEU A 1 93 ? 3.199 2.005 -10.239 1.00 93.75 93 LEU A CA 1
ATOM 723 C C . LEU A 1 93 ? 3.087 1.069 -11.447 1.00 93.75 93 LEU A C 1
ATOM 725 O O . LEU A 1 93 ? 3.970 0.250 -11.690 1.00 93.75 93 LEU A O 1
ATOM 729 N N . ARG A 1 94 ? 2.001 1.175 -12.219 1.00 93.38 94 ARG A N 1
ATOM 730 C CA . ARG A 1 94 ? 1.689 0.301 -13.360 1.00 93.38 94 ARG A CA 1
ATOM 731 C C . ARG A 1 94 ? 1.604 -1.189 -13.006 1.00 93.38 94 ARG A C 1
ATOM 733 O O . ARG A 1 94 ? 1.585 -2.005 -13.920 1.00 93.38 94 ARG A O 1
ATOM 740 N N . GLN A 1 95 ? 1.440 -1.533 -11.734 1.00 90.81 95 GLN A N 1
ATOM 741 C CA . GLN A 1 95 ? 1.329 -2.909 -11.246 1.00 90.81 95 GLN A CA 1
ATOM 742 C C . GLN A 1 95 ? 0.092 -3.627 -11.802 1.00 90.81 95 GLN A C 1
ATOM 744 O O . GLN A 1 95 ? -0.884 -2.985 -12.190 1.00 90.81 95 GLN A O 1
ATOM 749 N N . GLU A 1 96 ? 0.110 -4.956 -11.860 1.00 89.69 96 GLU A N 1
ATOM 750 C CA . GLU A 1 96 ? -1.100 -5.732 -12.183 1.00 89.69 96 GLU A CA 1
ATOM 751 C C . GLU A 1 96 ? -2.074 -5.736 -10.998 1.00 89.69 96 GLU A C 1
ATOM 753 O O . GLU A 1 96 ? -3.285 -5.575 -11.166 1.00 89.69 96 GLU A O 1
ATOM 758 N N . CYS A 1 97 ? -1.527 -5.866 -9.788 1.00 92.31 97 CYS A N 1
ATOM 759 C CA . CYS A 1 97 ? -2.249 -5.746 -8.532 1.00 92.31 97 CYS A CA 1
ATOM 760 C C . CYS A 1 97 ? -1.317 -5.296 -7.396 1.00 92.31 97 CYS A C 1
ATOM 762 O O . CYS A 1 97 ? -0.096 -5.372 -7.507 1.00 92.31 97 CYS A O 1
ATOM 764 N N . VAL A 1 98 ? -1.903 -4.856 -6.287 1.00 95.00 98 VAL A N 1
ATOM 765 C CA . VAL A 1 98 ? -1.225 -4.647 -5.000 1.00 95.00 98 VAL A CA 1
ATOM 766 C C . VAL A 1 98 ? -1.972 -5.392 -3.908 1.00 95.00 98 VAL A C 1
ATOM 768 O O . VAL A 1 98 ? -3.197 -5.510 -3.946 1.00 95.00 98 VAL A O 1
ATOM 771 N N . LEU A 1 99 ? -1.223 -5.907 -2.937 1.00 96.50 99 LEU A N 1
ATOM 772 C CA . LEU A 1 99 ? -1.774 -6.673 -1.830 1.00 96.50 99 LEU A CA 1
ATOM 773 C C . LEU A 1 99 ? -2.180 -5.745 -0.681 1.00 96.50 99 LEU A C 1
ATOM 775 O O . LEU A 1 99 ? -1.364 -4.984 -0.152 1.00 96.50 99 LEU A O 1
ATOM 779 N N . VAL A 1 100 ? -3.437 -5.872 -0.270 1.00 98.12 100 VAL A N 1
ATOM 780 C CA . VAL A 1 100 ? -3.955 -5.366 1.000 1.00 98.12 100 VAL A CA 1
ATOM 781 C C . VAL A 1 100 ? -4.294 -6.568 1.875 1.00 98.12 100 VAL A C 1
ATOM 783 O O . VAL A 1 100 ? -4.852 -7.548 1.391 1.00 98.12 100 VAL A O 1
ATOM 786 N N . VAL A 1 101 ? -3.953 -6.523 3.159 1.00 98.00 101 VAL A N 1
ATOM 787 C CA . VAL A 1 101 ? -4.338 -7.561 4.122 1.00 98.00 101 VAL A CA 1
ATOM 788 C C . VAL A 1 101 ? -5.220 -6.937 5.190 1.00 98.00 101 VAL A C 1
ATOM 790 O O . VAL A 1 101 ? -4.791 -6.021 5.889 1.00 98.00 101 VAL A O 1
ATOM 793 N N . TYR A 1 102 ? -6.443 -7.446 5.327 1.00 96.81 102 TYR A N 1
ATOM 794 C CA . TYR A 1 102 ? -7.384 -7.059 6.377 1.00 96.81 102 TYR A CA 1
ATOM 795 C C . TYR A 1 102 ? -7.601 -8.251 7.310 1.00 96.81 102 TYR A C 1
ATOM 797 O O . TYR A 1 102 ? -8.125 -9.284 6.889 1.00 96.81 102 TYR A O 1
ATOM 805 N N . ASP A 1 103 ? -7.192 -8.138 8.576 1.00 96.38 103 ASP A N 1
ATOM 806 C CA . ASP A 1 103 ? -7.302 -9.207 9.585 1.00 96.38 103 ASP A CA 1
ATOM 807 C C . ASP A 1 103 ? -6.807 -10.577 9.074 1.00 96.38 103 ASP A C 1
ATOM 809 O O . ASP A 1 103 ? -7.445 -11.619 9.243 1.00 96.38 103 ASP A O 1
ATOM 813 N N . GLY A 1 104 ? -5.656 -10.566 8.394 1.00 95.88 104 GLY A N 1
ATOM 814 C CA . GLY A 1 104 ? -5.018 -11.758 7.829 1.00 95.88 104 GLY A CA 1
ATOM 815 C C . GLY A 1 104 ? -5.638 -12.272 6.525 1.00 95.88 104 GLY A C 1
ATOM 816 O O . GLY A 1 104 ? -5.149 -13.256 5.971 1.00 95.88 104 GLY A O 1
ATOM 817 N N . LYS A 1 105 ? -6.689 -11.629 6.005 1.00 96.88 105 LYS A N 1
ATOM 818 C CA . LYS A 1 105 ? -7.280 -11.963 4.705 1.00 96.88 105 LYS A CA 1
ATOM 819 C C . LYS A 1 105 ? -6.644 -11.121 3.611 1.00 96.88 105 LYS A C 1
ATOM 821 O O . LYS A 1 105 ? -6.674 -9.897 3.677 1.00 96.88 105 LYS A O 1
ATOM 826 N N . ALA A 1 106 ? -6.083 -11.796 2.614 1.00 96.75 106 ALA A N 1
ATOM 827 C CA . ALA A 1 106 ? -5.493 -11.161 1.447 1.00 96.75 106 ALA A CA 1
ATOM 828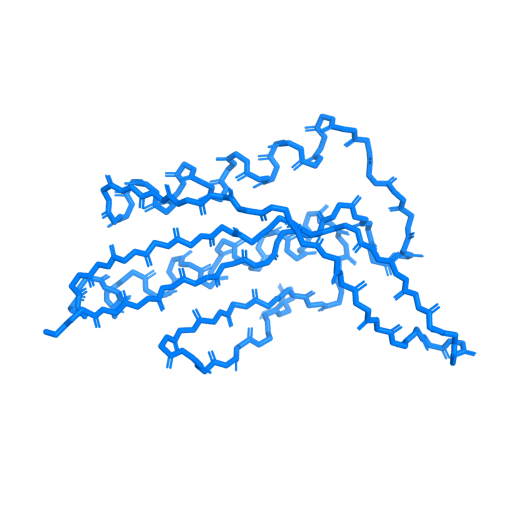 C C . ALA A 1 106 ? -6.574 -10.652 0.481 1.00 96.75 106 ALA A C 1
ATOM 830 O O . ALA A 1 106 ? -7.465 -11.402 0.081 1.00 96.75 106 ALA A O 1
ATOM 831 N N . GLU A 1 107 ? -6.433 -9.400 0.066 1.00 96.88 107 GLU A N 1
ATOM 832 C CA . GLU A 1 107 ? -7.206 -8.741 -0.978 1.00 96.88 107 GLU A CA 1
ATOM 833 C C . GLU A 1 107 ? -6.237 -8.233 -2.054 1.00 96.88 107 GLU A C 1
ATOM 835 O O . GLU A 1 107 ? -5.396 -7.367 -1.805 1.00 96.88 107 GLU A O 1
ATOM 840 N N . PHE A 1 108 ? -6.336 -8.790 -3.261 1.00 95.62 108 PHE A N 1
ATOM 841 C CA . PHE A 1 108 ? -5.545 -8.351 -4.410 1.00 95.62 108 PHE A CA 1
ATOM 842 C C . PHE A 1 108 ? -6.294 -7.240 -5.139 1.00 95.62 108 PHE A C 1
ATOM 844 O O . PHE A 1 108 ? -7.336 -7.485 -5.747 1.00 95.62 108 PHE A O 1
ATOM 851 N N . VAL A 1 109 ? -5.765 -6.021 -5.070 1.00 96.94 109 VAL A N 1
ATOM 852 C CA . VAL A 1 109 ? -6.405 -4.825 -5.622 1.00 96.94 109 VAL A CA 1
ATOM 853 C C . VAL A 1 109 ? -5.766 -4.459 -6.958 1.00 96.94 109 VAL A C 1
ATOM 855 O O . VAL A 1 109 ? -4.576 -4.158 -7.041 1.00 96.94 109 VAL A O 1
ATOM 858 N N . ASN A 1 110 ? -6.569 -4.479 -8.013 1.00 94.19 110 ASN A N 1
ATOM 859 C CA . ASN A 1 110 ? -6.226 -4.082 -9.377 1.00 94.19 110 ASN A CA 1
ATOM 860 C C . ASN A 1 110 ? -6.687 -2.639 -9.670 1.00 94.19 110 ASN A C 1
ATOM 862 O O . ASN A 1 110 ? -7.174 -1.938 -8.789 1.00 94.19 110 ASN A O 1
ATOM 866 N N . LYS A 1 111 ? -6.451 -2.147 -10.892 1.00 85.12 111 LYS A N 1
ATOM 867 C CA . LYS A 1 111 ? -6.681 -0.736 -11.271 1.00 85.12 111 LYS A CA 1
ATOM 868 C C . LYS A 1 111 ? -8.162 -0.364 -11.466 1.00 85.12 111 LYS A C 1
ATOM 870 O O . LYS A 1 111 ? -8.456 0.826 -11.545 1.00 85.12 111 LYS A O 1
ATOM 875 N N . GLU A 1 112 ? -9.055 -1.352 -11.564 1.00 75.81 112 GLU A N 1
ATOM 876 C CA . GLU A 1 112 ? -10.488 -1.206 -11.886 1.00 75.81 112 GLU A CA 1
ATOM 877 C C . GLU A 1 112 ? -11.385 -1.375 -10.652 1.00 75.81 112 GLU A C 1
ATOM 879 O O . GLU A 1 112 ? -11.125 -2.238 -9.788 1.00 75.81 112 GLU A O 1
#

Nearest PDB structures (foldseek):
  6zm9-assembly1_A  TM=6.974E-01  e=1.041E-06  unidentified
  6znb-assembly1_AA  TM=6.526E-01  e=1.657E-05  Bacteriophage sp.
  4usi-assembly1_C  TM=7.731E-01  e=3.279E-03  Chlamydomonas reinhardtii
  2imo-assembly1_B  TM=3.888E-01  e=6.064E-03  Escherichia coli K-12
  9ftg-assembly1_A  TM=4.690E-01  e=7.591E+00  Desulfofustis sp. PB-SRB1

InterPro domains:
  IPR021957 Protein of unknown function DUF3574 [PF12098] (26-102)

Foldseek 3Di:
DKKKKKWKQFQAAQVRHGDDPVLSVVLVVVLQVVCCVQAVGKDKDKDWDWDQDPVRDIDITIIIIIMHMHDPVSCVVCVVVNLVSQLVSCVSRVHQWIWMAIRNDTDTHGND

Mean predicted aligned error: 2.99 Å

Radius of gyration: 13.73 Å; Cα contacts (8 Å, |Δi|>4): 210; chains: 1; bounding box: 30×28×37 Å

Sequence (112 aa):
MSSKIEMYVPTVDGDGQALPLEIAYHWRDNVAQTLTELFGGCTCVQASGYYRNTKGNVVMEDVNVVYSYTEKEQADLSHRRVIELAKRLCAGLRQECVLVVYDGKAEFVNKE